Protein AF-A0A0S7WQP1-F1 (afdb_monomer)

Foldseek 3Di:
DDDDQDKDKKKKKKWFQFDDDDDDDDDPDPDDDCFDDQQDKKFKDFKFAFAWDADPNDIDGDQPCPPVDPVRCVSHDIDDDDPPQCLAPPDDRVVGDIDGNDRPPDSRGQIMMIMDMGIDRHPVPPPDDDDDTGHDFWMWIGMNSDTDDIDQAPDVDDRRDGGHDDPPDPPPD

Structure (mmCIF, N/CA/C/O backbone):
data_AF-A0A0S7WQP1-F1
#
_entry.id   AF-A0A0S7WQP1-F1
#
loop_
_atom_site.group_PDB
_atom_site.id
_atom_site.type_symbol
_atom_site.label_atom_id
_atom_site.label_alt_id
_atom_site.label_comp_id
_atom_site.label_asym_id
_atom_site.label_entity_id
_atom_site.label_seq_id
_atom_site.pdbx_PDB_ins_code
_atom_site.Cartn_x
_atom_site.Cartn_y
_atom_site.Cartn_z
_atom_site.occupancy
_atom_site.B_iso_or_equiv
_atom_site.auth_seq_id
_atom_site.auth_comp_id
_atom_site.auth_asym_id
_atom_site.auth_atom_id
_atom_site.pdbx_PDB_model_num
ATOM 1 N N . MET A 1 1 ? -17.345 -1.576 42.515 1.00 33.72 1 MET A N 1
ATOM 2 C CA . MET A 1 1 ? -16.000 -1.764 41.922 1.00 33.72 1 MET A CA 1
ATOM 3 C C . MET A 1 1 ? -16.110 -1.530 40.419 1.00 33.72 1 MET A C 1
ATOM 5 O O . MET A 1 1 ? -17.032 -2.087 39.832 1.00 33.72 1 MET A O 1
ATOM 9 N N . PRO A 1 2 ? -15.307 -0.639 39.811 1.00 36.78 2 PRO A N 1
ATOM 10 C CA . PRO A 1 2 ? -15.602 -0.110 38.484 1.00 36.78 2 PRO A CA 1
ATOM 11 C C . PRO A 1 2 ? -15.107 -1.047 37.374 1.00 36.78 2 PRO A C 1
ATOM 13 O O . PRO A 1 2 ? -13.980 -1.536 37.407 1.00 36.78 2 PRO A O 1
ATOM 16 N N . TYR A 1 3 ? -15.957 -1.267 36.371 1.00 33.56 3 TYR A N 1
ATOM 17 C CA . TYR A 1 3 ? -15.598 -1.940 35.126 1.00 33.56 3 TYR A CA 1
ATOM 18 C C . TYR A 1 3 ? -14.701 -1.020 34.292 1.00 33.56 3 TYR A C 1
ATOM 20 O O . TYR A 1 3 ? -15.142 0.012 33.785 1.00 33.56 3 TYR A O 1
ATOM 28 N N . GLY A 1 4 ? -13.432 -1.397 34.150 1.00 30.36 4 GLY A N 1
ATOM 29 C CA . GLY A 1 4 ? -12.488 -0.729 33.262 1.00 30.36 4 GLY A CA 1
ATOM 30 C C . GLY A 1 4 ? -12.899 -0.896 31.798 1.00 30.36 4 GLY A C 1
ATOM 31 O O . GLY A 1 4 ? -12.930 -2.006 31.269 1.00 30.36 4 GLY A O 1
ATOM 32 N N . SER A 1 5 ? -13.205 0.221 31.137 1.00 34.41 5 SER A N 1
ATOM 33 C CA . SER A 1 5 ? -13.333 0.316 29.681 1.00 34.41 5 SER A CA 1
ATOM 34 C C . SER A 1 5 ? -12.005 -0.091 29.032 1.00 34.41 5 SER A C 1
ATOM 36 O O . SER A 1 5 ? -11.015 0.640 29.089 1.00 34.41 5 SER A O 1
ATOM 38 N N . ALA A 1 6 ? -11.973 -1.276 28.424 1.00 37.06 6 ALA A N 1
ATOM 39 C CA . ALA A 1 6 ? -10.838 -1.726 27.632 1.00 37.06 6 ALA A CA 1
ATOM 40 C C . ALA A 1 6 ? -10.815 -0.956 26.301 1.00 37.06 6 ALA A C 1
ATOM 42 O O . ALA A 1 6 ? -11.530 -1.292 25.356 1.00 37.06 6 ALA A O 1
ATOM 43 N N . ARG A 1 7 ? -9.990 0.093 26.229 1.00 33.41 7 ARG A N 1
ATOM 44 C CA . ARG A 1 7 ? -9.684 0.809 24.984 1.00 33.41 7 ARG A CA 1
ATOM 45 C C . ARG A 1 7 ? -8.849 -0.114 24.094 1.00 33.41 7 ARG A C 1
ATOM 47 O O . ARG A 1 7 ? -7.730 -0.456 24.461 1.00 33.41 7 ARG A O 1
ATOM 54 N N . ARG A 1 8 ? -9.370 -0.523 22.934 1.00 44.56 8 ARG A N 1
ATOM 55 C CA . ARG A 1 8 ? -8.576 -1.222 21.910 1.00 44.56 8 ARG A CA 1
ATOM 56 C C . ARG A 1 8 ? -8.230 -0.235 20.800 1.00 44.56 8 ARG A C 1
ATOM 58 O O . ARG A 1 8 ? -9.120 0.341 20.173 1.00 44.56 8 ARG A O 1
ATOM 65 N N . LEU A 1 9 ? -6.935 -0.019 20.594 1.00 35.31 9 LEU A N 1
ATOM 66 C CA . LEU A 1 9 ? -6.413 0.648 19.406 1.00 35.31 9 LEU A CA 1
ATOM 67 C C . LEU A 1 9 ? -6.590 -0.310 18.229 1.00 35.31 9 LEU A C 1
ATOM 69 O O . LEU A 1 9 ? -6.201 -1.472 18.318 1.00 35.31 9 LEU A O 1
ATOM 73 N N . ALA A 1 10 ? -7.213 0.168 17.159 1.00 40.34 10 ALA A N 1
ATOM 74 C CA . ALA A 1 10 ? -7.289 -0.550 15.902 1.00 40.34 10 ALA A CA 1
ATOM 75 C C . ALA A 1 10 ? -6.399 0.174 14.886 1.00 40.34 10 ALA A C 1
ATOM 77 O O . ALA A 1 10 ? -6.567 1.367 14.627 1.00 40.34 10 ALA A O 1
ATOM 78 N N . THR A 1 11 ? -5.426 -0.549 14.341 1.00 46.56 11 THR A N 1
ATOM 79 C CA . THR A 1 11 ? -4.538 -0.072 13.280 1.00 46.56 11 THR A CA 1
ATOM 80 C C . THR A 1 11 ? -4.938 -0.769 11.996 1.00 46.56 11 THR A C 1
ATOM 82 O O . THR A 1 11 ? -4.995 -1.998 11.926 1.00 46.56 11 THR A O 1
ATOM 85 N N . ILE A 1 12 ? -5.217 0.025 10.978 1.00 44.53 12 ILE A N 1
ATOM 86 C CA . ILE A 1 12 ? -5.496 -0.442 9.635 1.00 44.53 12 ILE A CA 1
ATOM 87 C C . ILE A 1 12 ? -4.287 -0.097 8.763 1.00 44.53 12 ILE A C 1
ATOM 89 O O . ILE A 1 12 ? -3.849 1.055 8.714 1.00 44.53 12 ILE A O 1
ATOM 93 N N . ALA A 1 13 ? -3.741 -1.113 8.106 1.00 40.12 13 ALA A N 1
ATOM 94 C CA . ALA A 1 13 ? -2.596 -1.025 7.216 1.00 40.12 13 ALA A CA 1
ATOM 95 C C . ALA A 1 13 ? -3.007 -1.534 5.830 1.00 40.12 13 ALA A C 1
ATOM 97 O O . ALA A 1 13 ? -3.529 -2.637 5.699 1.00 40.12 13 ALA A O 1
ATOM 98 N N . PHE A 1 14 ? -2.785 -0.736 4.796 1.00 53.59 14 PHE A N 1
ATOM 99 C CA . PHE A 1 14 ? -3.126 -1.069 3.417 1.00 53.59 14 PHE A CA 1
ATOM 100 C C . PHE A 1 14 ? -1.935 -0.840 2.514 1.00 53.59 14 PHE A C 1
ATOM 102 O O . PHE A 1 14 ? -1.245 0.164 2.658 1.00 53.59 14 PHE A O 1
ATOM 109 N N . ALA A 1 15 ? -1.713 -1.741 1.567 1.00 41.00 15 ALA A N 1
ATOM 110 C CA . ALA A 1 15 ? -0.894 -1.447 0.405 1.00 41.00 15 ALA A CA 1
ATOM 111 C C . ALA A 1 15 ? -1.834 -1.125 -0.756 1.00 41.00 15 ALA A C 1
ATOM 113 O O . ALA A 1 15 ? -2.514 -2.029 -1.216 1.00 41.00 15 ALA A O 1
ATOM 114 N N . SER A 1 16 ? -1.951 0.132 -1.174 1.00 31.42 16 SER A N 1
ATOM 115 C CA . SER A 1 16 ? -2.935 0.559 -2.181 1.00 31.42 16 SER A CA 1
ATOM 116 C C . SER A 1 16 ? -2.333 1.591 -3.126 1.00 31.42 16 SER A C 1
ATOM 118 O O . SER A 1 16 ? -1.735 2.548 -2.649 1.00 31.42 16 SER A O 1
ATOM 120 N N . VAL A 1 17 ? -2.561 1.476 -4.432 1.00 40.31 17 VAL A N 1
ATOM 121 C CA . VAL A 1 17 ? -2.497 2.620 -5.374 1.00 40.31 17 VAL A CA 1
ATOM 122 C C . VAL A 1 17 ? -3.943 3.067 -5.565 1.00 40.31 17 VAL A C 1
ATOM 124 O O . VAL A 1 17 ? -4.709 2.163 -5.757 1.00 40.31 17 VAL A O 1
ATOM 127 N N . LEU A 1 18 ? -4.404 4.320 -5.467 1.00 45.62 18 LEU A N 1
ATOM 128 C CA . LEU A 1 18 ? -5.836 4.623 -5.171 1.00 45.62 18 LEU A CA 1
ATOM 129 C C . LEU A 1 18 ? -6.503 5.612 -6.157 1.00 45.62 18 LEU A C 1
ATOM 131 O O . LEU A 1 18 ? -5.852 6.540 -6.590 1.00 45.62 18 LEU A O 1
ATOM 135 N N . GLY A 1 19 ? -7.806 5.478 -6.469 1.00 31.59 19 GLY A N 1
ATOM 136 C CA . GLY A 1 19 ? -8.581 6.397 -7.344 1.00 31.59 19 GLY A CA 1
ATOM 137 C C . GLY A 1 19 ? -9.895 6.925 -6.719 1.00 31.59 19 GLY A C 1
ATOM 138 O O . GLY A 1 19 ? -10.589 6.191 -6.019 1.00 31.59 19 GLY A O 1
ATOM 139 N N . MET A 1 20 ? -10.229 8.205 -6.943 1.00 51.97 20 MET A N 1
ATOM 140 C CA . MET A 1 20 ? -11.278 9.001 -6.255 1.00 51.97 20 MET A CA 1
ATOM 141 C C . MET A 1 20 ? -12.730 8.793 -6.735 1.00 51.97 20 MET A C 1
ATOM 143 O O . MET A 1 20 ? -12.962 8.625 -7.925 1.00 51.97 20 MET A O 1
ATOM 147 N N . SER A 1 21 ? -13.693 9.011 -5.823 1.00 36.56 21 SER A N 1
ATOM 148 C CA . SER A 1 21 ? -14.942 9.772 -6.061 1.00 36.56 21 SER A CA 1
ATOM 149 C C . SER A 1 21 ? -15.499 10.318 -4.733 1.00 36.56 21 SER A C 1
ATOM 151 O O . SER A 1 21 ? -15.487 9.624 -3.719 1.00 36.56 21 SER A O 1
ATOM 153 N N . ALA A 1 22 ? -15.965 11.572 -4.739 1.00 48.19 22 ALA A N 1
ATOM 154 C CA . ALA A 1 22 ? -16.466 12.313 -3.579 1.00 48.19 22 ALA A CA 1
ATOM 155 C C . ALA A 1 22 ? -17.977 12.578 -3.679 1.00 48.19 22 ALA A C 1
ATOM 157 O O . ALA A 1 22 ? -18.471 12.893 -4.758 1.00 48.19 22 ALA A O 1
ATOM 158 N N . ALA A 1 23 ? -18.677 12.547 -2.543 1.00 37.78 23 ALA A N 1
ATOM 159 C CA . ALA A 1 23 ? -19.905 13.307 -2.312 1.00 37.78 23 ALA A CA 1
ATOM 160 C C . ALA A 1 23 ? -20.105 13.496 -0.799 1.00 37.78 23 ALA A C 1
ATOM 162 O O . ALA A 1 23 ? -19.952 12.551 -0.026 1.00 37.78 23 ALA A O 1
ATOM 163 N N . LEU A 1 24 ? -20.421 14.725 -0.388 1.00 42.88 24 LEU A N 1
ATOM 164 C CA . LEU A 1 24 ? -20.711 15.109 0.991 1.00 42.88 24 LEU A CA 1
ATOM 165 C C . LEU A 1 24 ? -22.204 15.452 1.096 1.00 42.88 24 LEU A C 1
ATOM 167 O O . LEU A 1 24 ? -22.687 16.295 0.346 1.00 42.88 24 LEU A O 1
ATOM 171 N N . SER A 1 25 ? -22.913 14.847 2.045 1.00 39.78 25 SER A N 1
ATOM 172 C CA . SER A 1 25 ? -24.127 15.417 2.636 1.00 39.78 25 SER A CA 1
ATOM 173 C C . SE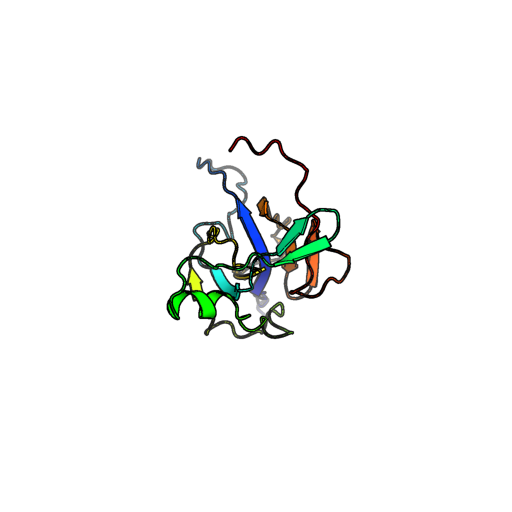R A 1 25 ? -24.276 14.881 4.057 1.00 39.78 25 SER A C 1
ATOM 175 O O . SER A 1 25 ? -24.061 13.693 4.301 1.00 39.78 25 SER A O 1
ATOM 177 N N . ALA A 1 26 ? -24.585 15.772 4.996 1.00 45.31 26 ALA A N 1
ATOM 178 C CA . ALA A 1 26 ? -24.829 15.446 6.392 1.00 45.31 26 ALA A CA 1
ATOM 179 C C . ALA A 1 26 ? -26.331 15.246 6.612 1.00 45.31 26 ALA A C 1
ATOM 181 O O . ALA A 1 26 ? -27.123 16.133 6.303 1.00 45.31 26 ALA A O 1
ATOM 182 N N . GLN A 1 27 ? -26.710 14.105 7.186 1.00 33.50 27 GLN A N 1
ATOM 183 C CA . GLN A 1 27 ? -28.062 13.876 7.683 1.00 33.50 27 GLN A CA 1
ATOM 184 C C . GLN A 1 27 ? -27.997 13.067 8.982 1.00 33.50 27 GLN A C 1
ATOM 186 O O . GLN A 1 27 ? -27.361 12.013 9.045 1.00 33.50 27 GLN A O 1
ATOM 191 N N . GLU A 1 28 ? -28.618 13.589 10.040 1.00 48.16 28 GLU A N 1
ATOM 192 C CA . GLU A 1 28 ? -28.759 12.903 11.324 1.00 48.16 28 GLU A CA 1
ATOM 193 C C . GLU A 1 28 ? -29.734 11.733 11.181 1.00 48.16 28 GLU A C 1
ATOM 195 O O . GLU A 1 28 ? -30.942 11.901 11.036 1.00 48.16 28 GLU A O 1
ATOM 200 N N . GLY A 1 29 ? -29.185 10.523 11.218 1.00 38.31 29 GLY A N 1
ATOM 201 C CA . GLY A 1 29 ? -29.948 9.284 11.235 1.00 38.31 29 GLY A CA 1
ATOM 202 C C . GLY A 1 29 ? -29.002 8.100 11.156 1.00 38.31 29 GLY A C 1
ATOM 203 O O . GLY A 1 29 ? -28.470 7.837 10.090 1.00 38.31 29 GLY A O 1
ATOM 204 N N . ASN A 1 30 ? -28.749 7.428 12.289 1.00 49.12 30 ASN A N 1
ATOM 205 C CA . ASN A 1 30 ? -27.939 6.199 12.385 1.00 49.12 30 ASN A CA 1
ATOM 206 C C . ASN A 1 30 ? -26.710 6.194 11.443 1.00 49.12 30 ASN A C 1
ATOM 208 O O . ASN A 1 30 ? -26.457 5.221 10.733 1.00 49.12 30 ASN A O 1
ATOM 212 N N . ALA A 1 31 ? -26.023 7.338 11.376 1.00 57.72 31 ALA A N 1
ATOM 213 C CA . ALA A 1 31 ? -25.098 7.634 10.297 1.00 57.72 31 ALA A CA 1
ATOM 214 C C . ALA A 1 31 ? -23.828 6.799 10.467 1.00 57.72 31 ALA A C 1
ATOM 216 O O . ALA A 1 31 ? -23.238 6.761 11.554 1.00 57.72 31 ALA A O 1
ATOM 217 N N . GLU A 1 32 ? -23.402 6.134 9.390 1.00 71.12 32 GLU A N 1
ATOM 218 C CA . GLU A 1 32 ? -22.086 5.504 9.333 1.00 71.12 32 GLU A CA 1
ATOM 219 C C . GLU A 1 32 ? -21.037 6.552 9.727 1.00 71.12 32 GLU A C 1
ATOM 221 O O . GLU A 1 32 ? -20.879 7.590 9.085 1.00 71.12 32 GLU A O 1
ATOM 226 N N . THR A 1 33 ? -20.351 6.320 10.845 1.00 83.50 33 THR A N 1
ATOM 227 C CA . THR A 1 33 ? -19.335 7.257 11.322 1.00 83.50 33 THR A CA 1
ATOM 228 C C . THR A 1 33 ? -18.075 7.061 10.493 1.00 83.50 33 THR A C 1
ATOM 230 O O . THR A 1 33 ? -17.464 5.992 10.542 1.00 83.50 33 THR A O 1
ATOM 233 N N . LEU A 1 34 ? -17.657 8.095 9.761 1.00 88.06 34 LEU A N 1
ATOM 234 C CA . LEU A 1 34 ? -16.371 8.094 9.074 1.00 88.06 34 LEU A CA 1
ATOM 235 C C . LEU A 1 34 ? -15.241 8.121 10.111 1.00 88.06 34 LEU A C 1
ATOM 237 O O . LEU A 1 34 ? -14.982 9.144 10.741 1.00 88.06 34 LEU A O 1
ATOM 241 N N . VAL A 1 35 ? -14.579 6.982 10.300 1.00 90.06 35 VAL A N 1
ATOM 242 C CA . VAL A 1 35 ? -13.487 6.844 11.275 1.00 90.06 35 VAL A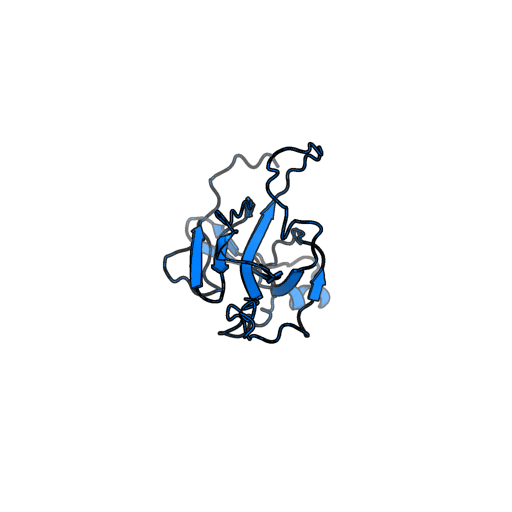 CA 1
ATOM 243 C C . VAL A 1 35 ? -12.140 7.242 10.671 1.00 90.06 35 VAL A C 1
ATOM 245 O O . VAL A 1 35 ? -11.348 7.932 11.309 1.00 90.06 35 VAL A O 1
ATOM 248 N N . LEU A 1 36 ? -11.891 6.804 9.438 1.00 92.12 36 LEU A N 1
ATOM 249 C CA . LEU A 1 36 ? -10.742 7.170 8.620 1.00 92.12 36 LEU A CA 1
ATOM 250 C C . LEU A 1 36 ? -11.233 7.382 7.191 1.00 92.12 36 LEU A C 1
ATOM 252 O O . LEU A 1 36 ? -12.000 6.572 6.675 1.00 92.12 36 LEU A O 1
ATOM 256 N N . GLY A 1 37 ? -10.782 8.457 6.560 1.00 91.38 37 GLY A N 1
ATOM 257 C CA . GLY A 1 37 ? -11.129 8.796 5.188 1.00 91.38 37 GLY A CA 1
ATOM 258 C C . GLY A 1 37 ? -9.949 9.377 4.425 1.00 91.38 37 GLY A C 1
ATOM 259 O O . GLY A 1 37 ? -8.819 9.425 4.919 1.00 91.38 37 GLY A O 1
ATOM 260 N N . VAL A 1 38 ? -10.225 9.855 3.214 1.00 88.56 38 VAL A N 1
ATOM 261 C CA . VAL A 1 38 ? -9.193 10.417 2.331 1.00 88.56 38 VAL A CA 1
ATOM 262 C C . VAL A 1 38 ? -8.538 11.678 2.899 1.00 88.56 38 VAL A C 1
ATOM 264 O O . VAL A 1 38 ? -7.338 11.875 2.747 1.00 88.56 38 VAL A O 1
ATOM 267 N N . SER A 1 39 ? -9.306 12.484 3.634 1.00 88.56 39 SER A N 1
ATOM 268 C CA . SER A 1 39 ? -8.835 13.692 4.321 1.00 88.56 39 SER A CA 1
ATOM 269 C C . SER A 1 39 ? -8.199 13.419 5.688 1.00 88.56 39 SER A C 1
ATOM 271 O O . SER A 1 39 ? -7.670 14.338 6.314 1.00 88.56 39 SER A O 1
ATOM 273 N N . SER A 1 40 ? -8.243 12.177 6.184 1.00 91.62 40 SER A N 1
ATOM 274 C CA . SER A 1 40 ? -7.516 11.797 7.395 1.00 91.62 40 SER A CA 1
ATOM 275 C C . SER A 1 40 ? -6.014 11.762 7.125 1.00 91.62 40 SER A C 1
ATOM 277 O O . SER A 1 40 ? -5.576 11.565 5.995 1.00 91.62 40 SER A O 1
ATOM 279 N N . TYR A 1 41 ? -5.211 11.917 8.174 1.00 91.56 41 TYR A N 1
ATOM 280 C CA . TYR A 1 41 ? -3.769 11.736 8.054 1.00 91.56 41 TYR A CA 1
ATOM 281 C C . TYR A 1 41 ? -3.395 10.259 8.115 1.00 91.56 41 TYR A C 1
ATOM 283 O O . TYR A 1 41 ? -3.745 9.558 9.065 1.00 91.56 41 TYR A O 1
ATOM 291 N N . TRP A 1 42 ? -2.595 9.845 7.144 1.00 95.38 42 TRP A N 1
ATOM 292 C CA . TRP A 1 42 ? -2.017 8.519 7.018 1.00 95.38 42 TRP A CA 1
ATOM 293 C C . TRP A 1 42 ? -0.498 8.603 7.140 1.00 95.38 42 TRP A C 1
ATOM 295 O O . TRP A 1 42 ? 0.118 9.616 6.797 1.00 95.38 42 TRP A O 1
ATOM 305 N N . ARG A 1 43 ? 0.107 7.533 7.655 1.00 96.25 43 ARG A N 1
ATOM 306 C CA . ARG A 1 43 ? 1.551 7.310 7.579 1.00 96.25 43 ARG A CA 1
ATOM 307 C C . ARG A 1 43 ? 1.848 6.501 6.331 1.00 96.25 43 ARG A C 1
ATOM 309 O O . ARG A 1 43 ? 1.274 5.430 6.162 1.00 96.25 43 ARG A O 1
ATOM 316 N N . CYS A 1 44 ? 2.736 7.006 5.490 1.00 95.56 44 CYS A N 1
ATOM 317 C CA . CYS A 1 44 ? 3.005 6.464 4.170 1.00 95.56 44 CYS A CA 1
ATOM 318 C C . CYS A 1 44 ? 4.483 6.101 4.007 1.00 95.56 44 CYS A C 1
ATOM 320 O O . CYS A 1 44 ? 5.372 6.867 4.391 1.00 95.56 44 CYS A O 1
ATOM 322 N N . HIS A 1 45 ? 4.727 4.950 3.391 1.00 95.38 45 HIS A N 1
ATOM 323 C CA . HIS A 1 45 ? 6.036 4.509 2.932 1.00 95.38 45 HIS A CA 1
ATOM 324 C C . HIS A 1 45 ? 5.953 4.144 1.454 1.00 95.38 45 HIS A C 1
ATOM 326 O O . HIS A 1 45 ? 5.080 3.376 1.047 1.00 95.38 45 HIS A O 1
ATOM 332 N N . TYR A 1 46 ? 6.885 4.678 0.672 1.00 93.88 46 TYR A N 1
ATOM 333 C CA . TYR A 1 46 ? 6.982 4.438 -0.759 1.00 93.88 46 TYR A CA 1
ATOM 334 C C . TYR A 1 46 ? 8.166 3.527 -1.053 1.00 93.88 46 TYR A C 1
ATOM 336 O O . TYR A 1 46 ? 9.294 3.817 -0.649 1.00 93.88 46 TYR A O 1
ATOM 344 N N . THR A 1 47 ? 7.916 2.474 -1.820 1.00 94.31 47 THR A N 1
ATOM 345 C CA . THR A 1 47 ? 8.968 1.785 -2.559 1.00 94.31 47 THR A CA 1
ATOM 346 C C . THR A 1 47 ? 8.869 2.188 -4.021 1.00 94.31 47 THR A C 1
ATOM 348 O O . THR A 1 47 ? 7.826 2.016 -4.657 1.00 94.31 47 THR A O 1
ATOM 351 N N . LEU A 1 48 ? 9.956 2.745 -4.542 1.00 92.62 48 LEU A N 1
ATOM 352 C CA . LEU A 1 48 ? 10.082 3.158 -5.927 1.00 92.62 48 LEU A CA 1
ATOM 353 C C . LEU A 1 48 ? 10.895 2.113 -6.679 1.00 92.62 48 LEU A C 1
ATOM 355 O O . LEU A 1 48 ? 11.908 1.652 -6.157 1.00 92.62 48 LEU A O 1
ATOM 359 N N . LYS A 1 49 ? 10.457 1.755 -7.885 1.00 91.12 49 LYS A N 1
ATOM 360 C CA . LYS A 1 49 ? 11.202 0.911 -8.826 1.00 91.12 49 LYS A CA 1
ATOM 361 C C . LYS A 1 49 ? 10.953 1.395 -10.255 1.00 91.12 49 LYS A C 1
ATOM 363 O O . LYS A 1 49 ? 9.937 2.045 -10.507 1.00 91.12 49 LYS A O 1
ATOM 368 N N . PRO A 1 50 ? 11.835 1.072 -11.212 1.00 89.50 50 PRO A N 1
ATOM 369 C CA . PRO A 1 50 ? 11.557 1.326 -12.620 1.00 89.50 50 PRO A CA 1
ATOM 370 C C . PRO A 1 50 ? 10.255 0.634 -13.052 1.00 89.50 50 PRO A C 1
ATOM 372 O O . PRO A 1 50 ? 10.100 -0.560 -12.768 1.00 89.50 50 PRO A O 1
ATOM 375 N N . PRO A 1 51 ? 9.339 1.337 -13.744 1.00 88.56 51 PRO A N 1
ATOM 376 C CA . PRO A 1 51 ? 8.113 0.724 -14.230 1.00 88.56 51 PRO A CA 1
ATOM 377 C C . PR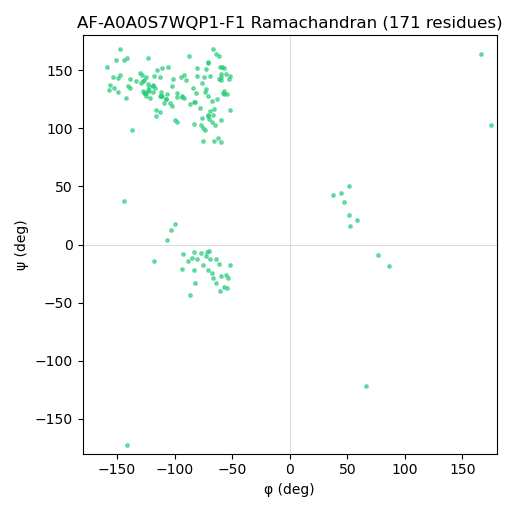O A 1 51 ? 8.425 -0.430 -15.180 1.00 88.56 51 PRO A C 1
ATOM 379 O O . PRO A 1 51 ? 9.394 -0.379 -15.940 1.00 88.56 51 PRO A O 1
ATOM 382 N N . VAL A 1 52 ? 7.579 -1.456 -15.167 1.00 89.56 52 VAL A N 1
ATOM 383 C CA . VAL A 1 52 ? 7.648 -2.580 -16.104 1.00 89.56 52 VAL A CA 1
ATOM 384 C C . VAL A 1 52 ? 6.386 -2.641 -16.948 1.00 89.56 52 VAL A C 1
ATOM 386 O O . VAL A 1 52 ? 5.294 -2.335 -16.475 1.00 89.56 52 VAL A O 1
ATOM 389 N N . VAL A 1 53 ? 6.540 -3.047 -18.201 1.00 87.75 53 VAL A N 1
ATOM 390 C CA . VAL A 1 53 ? 5.448 -3.264 -19.150 1.00 87.75 53 VAL A CA 1
ATOM 391 C C . VAL A 1 53 ? 5.593 -4.628 -19.790 1.00 87.75 53 VAL A C 1
ATOM 393 O O . VAL A 1 53 ? 6.705 -5.103 -20.007 1.00 87.75 53 VAL A O 1
ATOM 396 N N . ARG A 1 54 ? 4.469 -5.259 -20.125 1.00 86.62 54 ARG A N 1
ATOM 397 C CA . ARG A 1 54 ? 4.494 -6.483 -20.917 1.00 86.62 54 ARG A CA 1
ATOM 398 C C . ARG A 1 54 ? 4.507 -6.136 -22.404 1.00 86.62 54 ARG A C 1
ATOM 400 O O . ARG A 1 54 ? 3.573 -5.504 -22.890 1.00 86.62 54 ARG A O 1
ATOM 407 N N . LYS A 1 55 ? 5.530 -6.580 -23.133 1.00 84.12 55 LYS A N 1
ATOM 408 C CA . LYS A 1 55 ? 5.605 -6.507 -24.599 1.00 84.12 55 LYS A CA 1
ATOM 409 C C . LYS A 1 55 ? 5.851 -7.897 -25.165 1.00 84.12 55 LYS A C 1
ATOM 411 O O . LYS A 1 55 ? 6.719 -8.615 -24.684 1.00 84.12 55 LYS A O 1
ATOM 416 N N . ALA A 1 56 ? 5.046 -8.297 -26.151 1.00 85.56 56 ALA A N 1
ATOM 417 C CA . ALA A 1 56 ? 5.133 -9.618 -26.784 1.00 85.56 56 ALA A CA 1
ATOM 418 C C . ALA A 1 56 ? 5.234 -10.794 -25.775 1.00 85.56 56 ALA A C 1
ATOM 420 O O . ALA A 1 56 ? 5.959 -11.758 -25.992 1.00 85.56 56 ALA A O 1
ATOM 421 N N . GLY A 1 57 ? 4.529 -10.697 -24.638 1.00 84.56 57 GLY A N 1
ATOM 422 C CA . GLY A 1 57 ? 4.537 -11.704 -23.565 1.00 84.56 57 GLY A CA 1
ATOM 423 C C . GLY A 1 57 ? 5.659 -11.558 -22.525 1.00 84.56 57 GLY A C 1
ATOM 424 O O . GLY A 1 57 ? 5.505 -12.055 -21.407 1.00 84.56 57 GLY A O 1
ATOM 425 N N . ALA A 1 58 ? 6.729 -10.821 -22.825 1.00 88.25 58 ALA A N 1
ATOM 426 C CA . ALA A 1 58 ? 7.854 -10.588 -21.921 1.00 88.25 58 ALA A CA 1
ATOM 427 C C . ALA A 1 58 ? 7.665 -9.321 -21.074 1.00 88.25 58 ALA A C 1
ATOM 429 O O 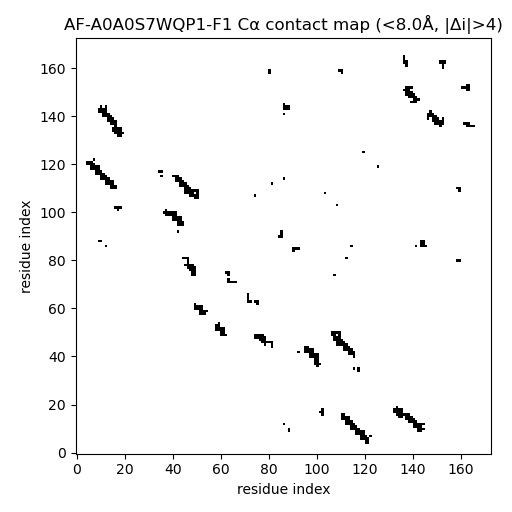. ALA A 1 58 ? 7.095 -8.335 -21.534 1.00 88.25 58 ALA A O 1
ATOM 430 N N . LEU A 1 59 ? 8.148 -9.343 -19.828 1.00 88.31 59 LEU A N 1
ATOM 431 C CA . LEU A 1 59 ? 8.219 -8.151 -18.980 1.00 88.31 59 LEU A CA 1
ATOM 432 C C . LEU A 1 59 ? 9.484 -7.357 -19.313 1.00 88.31 59 LEU A C 1
ATOM 434 O O . LEU A 1 59 ? 10.594 -7.869 -19.186 1.00 88.31 59 LEU A O 1
ATOM 438 N N . GLU A 1 60 ? 9.313 -6.095 -19.684 1.00 89.44 60 GLU A N 1
ATOM 439 C CA . GLU A 1 60 ? 10.389 -5.158 -19.988 1.00 89.44 60 GLU A CA 1
ATOM 440 C C . GLU A 1 60 ? 10.342 -3.971 -19.028 1.00 89.44 60 GLU A C 1
ATOM 442 O O . GLU A 1 60 ? 9.280 -3.400 -18.783 1.00 89.44 60 GLU A O 1
ATOM 447 N N . LYS A 1 61 ? 11.500 -3.554 -18.507 1.00 87.44 61 LYS A N 1
ATOM 448 C CA . LYS A 1 61 ? 11.613 -2.297 -17.757 1.00 87.44 61 LYS A CA 1
ATOM 449 C C . LYS A 1 61 ? 11.525 -1.117 -18.721 1.00 87.44 61 LYS A C 1
ATOM 451 O O . LYS A 1 61 ? 12.233 -1.084 -19.726 1.00 87.44 61 LYS A O 1
ATOM 456 N N . ILE A 1 62 ? 10.722 -0.116 -18.383 1.00 81.31 62 ILE A N 1
ATOM 457 C CA . ILE A 1 62 ? 10.787 1.185 -19.041 1.00 81.31 62 ILE A CA 1
ATOM 458 C C . ILE A 1 62 ? 12.017 1.905 -18.497 1.00 81.31 62 ILE A C 1
ATOM 460 O O . ILE A 1 62 ? 12.060 2.341 -17.344 1.00 81.31 62 ILE A O 1
ATOM 464 N N . VAL A 1 63 ? 13.028 2.036 -19.347 1.00 75.44 63 VAL A N 1
ATOM 465 C CA . VAL A 1 63 ? 14.201 2.847 -19.046 1.00 75.44 63 VAL A CA 1
ATOM 466 C C . VAL A 1 63 ? 13.867 4.298 -19.370 1.00 75.44 63 VAL A C 1
ATOM 468 O O . VAL A 1 63 ? 13.501 4.639 -20.493 1.00 75.44 63 VAL A O 1
ATOM 471 N N . CYS A 1 64 ? 13.993 5.179 -18.380 1.00 64.94 64 CYS A N 1
ATOM 472 C CA . CYS A 1 64 ? 13.941 6.614 -18.628 1.00 64.94 64 CYS A CA 1
ATOM 473 C C . CYS A 1 64 ? 15.265 7.050 -19.273 1.00 64.94 64 CYS A C 1
ATOM 475 O O . CYS A 1 64 ? 16.232 7.369 -18.580 1.00 64.94 64 CYS A O 1
ATOM 477 N N . GLU A 1 65 ? 15.324 7.000 -20.605 1.00 60.59 65 GLU A N 1
ATOM 478 C CA . GLU A 1 65 ? 16.493 7.425 -21.394 1.00 60.59 65 GLU A CA 1
ATOM 479 C C . GLU A 1 65 ? 16.516 8.944 -21.637 1.00 60.59 65 GLU A C 1
ATOM 481 O O . GLU A 1 65 ? 17.578 9.545 -21.826 1.00 60.59 65 GLU A O 1
ATOM 486 N N . SER A 1 66 ? 15.350 9.596 -21.539 1.00 51.09 66 SER A N 1
ATOM 487 C CA . SER A 1 66 ? 15.229 11.056 -21.484 1.00 51.09 66 SER A CA 1
ATOM 488 C C . SER A 1 66 ? 15.903 11.523 -20.179 1.00 51.09 66 SER A C 1
ATOM 490 O O . SER A 1 66 ? 15.362 11.368 -19.089 1.00 51.09 66 SER A O 1
ATOM 492 N N . ARG A 1 67 ? 17.119 12.073 -20.173 1.00 48.00 67 ARG A N 1
ATOM 493 C CA . ARG A 1 67 ? 17.652 13.066 -21.114 1.00 48.00 67 ARG A CA 1
ATOM 494 C C . ARG A 1 67 ? 19.141 12.890 -21.440 1.00 48.00 67 ARG A C 1
ATOM 496 O O . ARG A 1 67 ? 19.834 13.896 -21.443 1.00 48.00 67 ARG A O 1
ATOM 503 N N . GLY A 1 68 ? 19.695 11.681 -21.566 1.00 47.16 68 GLY A N 1
ATOM 504 C CA . GLY A 1 68 ? 21.145 11.524 -21.838 1.00 47.16 68 GLY A CA 1
ATOM 505 C C . GLY A 1 68 ? 22.075 12.279 -20.861 1.00 47.16 68 GLY A C 1
ATOM 506 O O . GLY A 1 68 ? 23.249 12.503 -21.139 1.00 47.16 68 GLY A O 1
ATOM 507 N N . THR A 1 69 ? 21.544 12.702 -19.710 1.00 53.38 69 THR A N 1
ATOM 508 C CA . THR A 1 69 ? 22.246 13.429 -18.660 1.00 53.38 69 THR A CA 1
ATOM 509 C C . THR A 1 69 ? 22.364 12.498 -17.457 1.00 53.38 69 THR A C 1
ATOM 511 O O . THR A 1 69 ? 21.471 11.674 -17.224 1.00 53.38 69 THR A O 1
ATOM 514 N N . PRO A 1 70 ? 23.396 12.656 -16.613 1.00 57.50 70 PRO A N 1
ATOM 515 C CA . PRO A 1 70 ? 23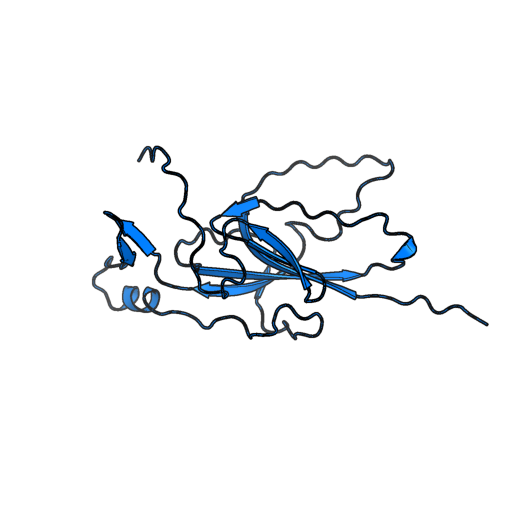.520 11.912 -15.358 1.00 57.50 70 PRO A CA 1
ATOM 516 C C . PRO A 1 70 ? 22.275 11.987 -14.449 1.00 57.50 70 PRO A C 1
ATOM 518 O O . PRO A 1 70 ? 22.108 11.137 -13.579 1.00 57.50 70 PRO A O 1
ATOM 521 N N . ARG A 1 71 ? 21.382 12.968 -14.670 1.00 55.84 71 ARG A N 1
ATOM 522 C CA . ARG A 1 71 ? 20.160 13.223 -13.894 1.00 55.84 71 ARG A CA 1
ATOM 523 C C . ARG A 1 71 ? 19.025 12.216 -14.110 1.00 55.84 71 ARG A C 1
ATOM 525 O O . ARG A 1 71 ? 18.070 12.294 -13.360 1.00 55.84 71 ARG A O 1
ATOM 532 N N . GLY A 1 72 ? 19.075 11.309 -15.088 1.00 65.12 72 GLY A N 1
ATOM 533 C CA . GLY A 1 72 ? 18.028 10.282 -15.272 1.00 65.12 72 GLY A CA 1
ATOM 534 C C . GLY A 1 72 ? 18.328 8.946 -14.583 1.00 65.12 72 GLY A C 1
ATOM 535 O O . GLY A 1 72 ? 17.419 8.176 -14.292 1.00 65.12 72 GLY A O 1
ATOM 536 N N . ARG A 1 73 ? 19.606 8.670 -14.282 1.00 72.31 73 ARG A N 1
ATOM 537 C CA . ARG A 1 73 ? 20.045 7.358 -13.773 1.00 72.31 73 ARG A CA 1
ATOM 538 C C . ARG A 1 73 ? 19.507 7.025 -12.386 1.00 72.31 73 ARG A C 1
ATOM 540 O O . ARG A 1 73 ? 19.310 5.854 -12.095 1.00 72.31 73 ARG A O 1
ATOM 547 N N . TRP A 1 74 ? 19.245 8.021 -11.540 1.00 73.00 74 TRP A N 1
ATOM 548 C CA . TRP A 1 74 ? 18.752 7.754 -10.186 1.00 73.00 74 TRP A CA 1
ATOM 549 C C . TRP A 1 74 ? 17.333 7.160 -10.170 1.00 73.00 74 TRP A C 1
ATOM 551 O O . TRP A 1 74 ? 17.003 6.416 -9.255 1.00 73.00 74 TRP A O 1
ATOM 561 N N . LEU A 1 75 ? 16.532 7.404 -11.217 1.00 79.31 75 LEU A N 1
ATOM 562 C CA . LEU A 1 75 ? 15.208 6.797 -11.414 1.00 79.31 75 LEU A CA 1
ATOM 563 C C . LEU A 1 75 ? 15.270 5.299 -11.758 1.00 79.31 75 LEU A C 1
ATOM 565 O O . LEU A 1 75 ? 14.230 4.657 -11.892 1.00 79.31 75 LEU A O 1
ATOM 569 N N . GLN A 1 76 ? 16.476 4.755 -11.951 1.00 81.12 76 GLN A N 1
ATOM 570 C CA . GLN A 1 76 ? 16.694 3.346 -12.264 1.00 81.12 76 GLN A CA 1
ATOM 571 C C . GLN A 1 76 ? 16.943 2.484 -11.017 1.00 81.12 76 GLN A C 1
ATOM 573 O O . GLN A 1 76 ? 16.996 1.261 -11.141 1.00 81.12 76 GLN A O 1
ATOM 578 N N . PHE A 1 77 ? 17.107 3.096 -9.838 1.00 84.88 77 PHE A N 1
ATOM 579 C CA . PHE A 1 77 ? 17.359 2.372 -8.594 1.00 84.88 77 PHE A CA 1
ATOM 580 C C . PHE A 1 77 ? 16.074 2.102 -7.819 1.00 84.88 77 PHE A C 1
ATOM 582 O O . PHE A 1 77 ? 15.175 2.941 -7.751 1.00 84.88 77 PHE A O 1
ATOM 589 N N . ASP A 1 78 ? 16.051 0.938 -7.180 1.00 91.00 78 ASP A N 1
ATOM 590 C CA . ASP A 1 78 ? 15.014 0.557 -6.237 1.00 91.00 78 ASP A CA 1
ATOM 591 C C . ASP A 1 78 ? 15.245 1.280 -4.901 1.00 91.00 78 ASP A C 1
ATOM 593 O O . ASP A 1 78 ? 16.377 1.365 -4.414 1.00 91.00 78 ASP A O 1
ATOM 597 N N . THR A 1 79 ? 14.177 1.763 -4.267 1.00 93.06 79 THR A N 1
ATOM 598 C CA . THR A 1 79 ? 14.240 2.130 -2.844 1.00 93.06 79 THR A CA 1
ATOM 599 C C . THR A 1 79 ? 13.939 0.907 -1.968 1.00 93.06 79 THR A C 1
ATOM 601 O O . THR A 1 79 ? 13.406 -0.093 -2.457 1.00 93.06 79 THR A O 1
ATOM 604 N N . PRO A 1 80 ? 14.289 0.930 -0.668 1.00 94.88 80 PRO A N 1
ATOM 605 C CA . PRO A 1 80 ? 14.021 -0.200 0.213 1.00 94.88 80 PRO A CA 1
ATOM 606 C C . PRO A 1 80 ? 12.535 -0.581 0.278 1.00 94.88 80 PRO A C 1
ATOM 608 O O . PRO A 1 80 ? 11.639 0.256 0.131 1.00 94.88 80 PRO A O 1
ATOM 611 N N . LEU A 1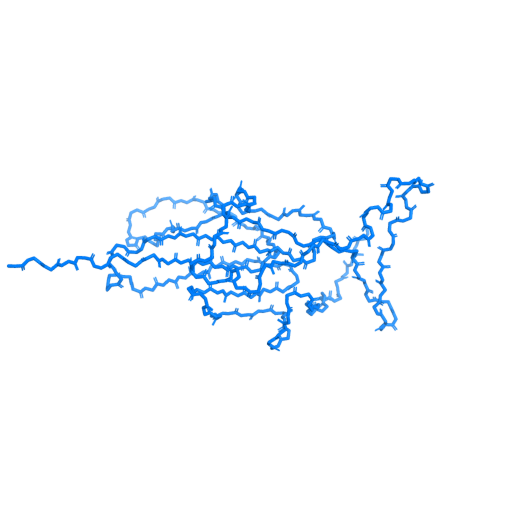 81 ? 12.277 -1.861 0.543 1.00 95.19 81 LEU A N 1
ATOM 612 C CA . LEU A 1 81 ? 10.958 -2.342 0.948 1.00 95.19 81 LEU A CA 1
ATOM 613 C C . LEU A 1 81 ? 10.620 -1.874 2.371 1.00 95.19 81 LEU A C 1
ATOM 615 O O . LEU A 1 81 ? 11.535 -1.599 3.155 1.00 95.19 81 LEU A O 1
ATOM 619 N N . PRO A 1 82 ? 9.327 -1.798 2.738 1.00 95.19 82 PRO A N 1
ATOM 620 C CA . PRO A 1 82 ? 8.955 -1.548 4.123 1.00 95.19 82 PRO A CA 1
ATOM 621 C C . PRO A 1 82 ? 9.504 -2.669 5.029 1.00 95.19 82 PRO A C 1
ATOM 623 O O . PRO A 1 82 ? 9.639 -3.814 4.583 1.00 95.19 82 PRO A O 1
ATOM 626 N N . PRO A 1 83 ? 9.775 -2.388 6.316 1.00 95.62 83 PRO A N 1
ATOM 627 C CA . PRO A 1 83 ? 10.158 -3.420 7.279 1.00 95.62 83 PRO A CA 1
ATOM 628 C C . PRO A 1 83 ? 9.153 -4.577 7.311 1.00 95.62 83 PRO A C 1
ATOM 630 O O . PRO A 1 83 ? 7.950 -4.353 7.218 1.00 95.62 83 PRO A O 1
ATOM 633 N N . LYS A 1 84 ? 9.624 -5.820 7.462 1.00 92.25 84 LYS A N 1
ATOM 634 C CA . LYS A 1 84 ? 8.801 -7.041 7.330 1.00 92.25 84 LYS A CA 1
ATOM 635 C C . LYS A 1 84 ? 7.547 -7.059 8.218 1.00 92.25 84 LYS A C 1
ATOM 637 O O . LYS A 1 84 ? 6.564 -7.701 7.872 1.00 92.25 84 LYS A O 1
ATOM 642 N N . ASP A 1 85 ? 7.575 -6.383 9.355 1.00 94.44 85 ASP A N 1
ATOM 643 C CA . ASP A 1 85 ? 6.532 -6.342 10.378 1.00 94.44 85 ASP A CA 1
ATOM 644 C C . ASP A 1 85 ? 5.705 -5.045 10.362 1.00 94.44 85 ASP A C 1
ATOM 646 O O . ASP A 1 85 ? 4.909 -4.816 11.271 1.00 94.44 85 ASP A O 1
ATOM 650 N N . TRP A 1 86 ? 5.814 -4.215 9.317 1.00 95.44 86 TRP A N 1
ATOM 651 C CA . TRP A 1 86 ? 5.149 -2.905 9.248 1.00 95.44 86 TRP A CA 1
ATOM 652 C C . TRP A 1 86 ? 3.619 -2.945 9.448 1.00 95.44 86 TRP A C 1
ATOM 654 O O . TRP A 1 86 ? 3.008 -1.967 9.890 1.00 95.44 86 TRP A O 1
ATOM 664 N N . MET A 1 87 ? 2.988 -4.081 9.135 1.00 94.88 87 MET A N 1
ATOM 665 C CA . MET A 1 87 ? 1.543 -4.312 9.274 1.00 94.88 87 MET A CA 1
ATOM 666 C C . MET A 1 87 ? 1.105 -4.535 10.726 1.00 94.88 87 MET A C 1
ATOM 668 O O . MET A 1 87 ? -0.089 -4.438 11.022 1.00 94.88 87 MET A O 1
ATOM 672 N N . GLN A 1 88 ? 2.040 -4.848 11.628 1.00 96.44 88 GLN A N 1
ATOM 673 C CA . GLN A 1 88 ? 1.732 -5.127 13.028 1.00 96.44 88 GLN A CA 1
ATOM 674 C C . GLN A 1 88 ? 1.268 -3.855 13.753 1.00 96.44 88 GLN A C 1
ATOM 676 O O . GLN A 1 88 ? 1.764 -2.765 13.443 1.00 96.44 88 GLN A O 1
ATOM 681 N N . PRO A 1 89 ? 0.322 -3.944 14.707 1.00 94.56 89 PRO A N 1
ATOM 682 C CA . PRO A 1 89 ? -0.179 -2.779 15.443 1.00 94.56 89 PRO A CA 1
ATOM 683 C C . PRO A 1 89 ? 0.925 -1.951 16.123 1.00 94.56 89 PRO A C 1
ATOM 685 O O . PRO A 1 89 ? 0.865 -0.716 16.131 1.00 94.56 89 PRO A O 1
ATOM 688 N N . GLU A 1 90 ? 1.937 -2.634 16.650 1.00 94.81 90 GLU A N 1
ATOM 689 C CA . GLU A 1 90 ? 3.025 -2.111 17.475 1.00 94.81 90 GLU A CA 1
ATOM 690 C C . GLU A 1 90 ? 4.137 -1.455 16.650 1.00 94.81 90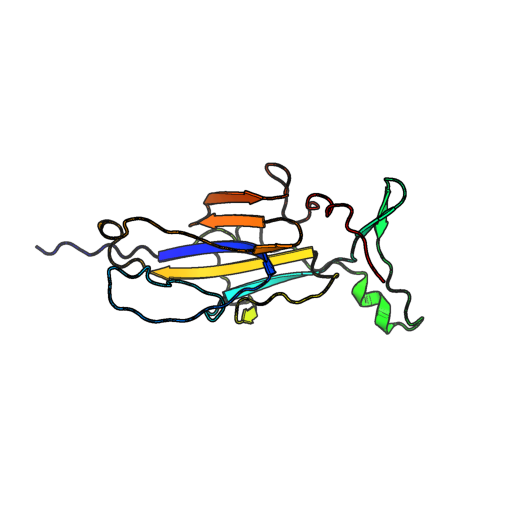 GLU A C 1
ATOM 692 O O . GLU A 1 90 ? 4.972 -0.746 17.210 1.00 94.81 90 GLU A O 1
ATOM 697 N N . PHE A 1 91 ? 4.142 -1.638 15.323 1.00 96.69 91 PHE A N 1
ATOM 698 C CA . PHE A 1 91 ? 5.181 -1.072 14.467 1.00 96.69 91 PHE A CA 1
ATOM 699 C C . PHE A 1 91 ? 5.253 0.458 14.606 1.00 96.69 91 PHE A C 1
ATOM 701 O O . PHE A 1 91 ? 4.234 1.167 14.514 1.00 96.69 91 PHE A O 1
ATOM 708 N N . ASN A 1 92 ? 6.475 0.955 14.814 1.00 96.25 92 ASN A N 1
ATOM 709 C CA . ASN A 1 92 ? 6.782 2.370 14.968 1.00 96.25 92 AS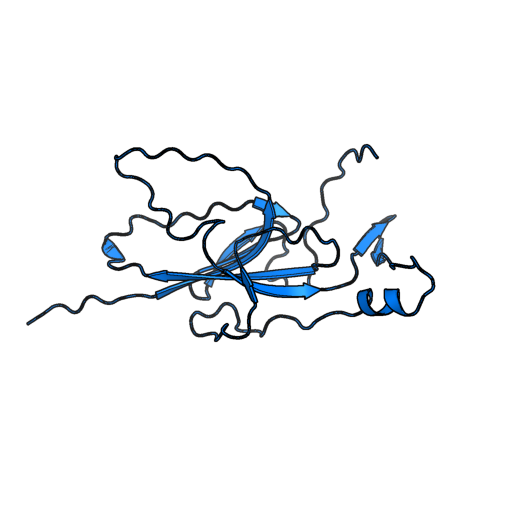N A CA 1
ATOM 710 C C . ASN A 1 92 ? 6.935 3.043 13.596 1.00 96.25 92 ASN A C 1
ATOM 712 O O . ASN A 1 92 ? 7.963 2.926 12.937 1.00 96.25 92 ASN A O 1
ATOM 716 N N . ASP A 1 93 ? 5.914 3.794 13.190 1.00 96.12 93 ASP A N 1
ATOM 717 C CA . ASP A 1 93 ? 5.845 4.512 11.915 1.00 96.12 93 ASP A CA 1
ATOM 718 C C . ASP A 1 93 ? 6.175 6.006 12.032 1.00 96.12 93 ASP A C 1
ATOM 720 O O . ASP A 1 93 ? 5.850 6.783 11.134 1.00 96.12 93 ASP A O 1
ATOM 724 N N . VAL A 1 94 ? 6.822 6.446 13.117 1.00 94.81 94 VAL A N 1
ATOM 725 C CA . VAL A 1 94 ? 7.151 7.870 13.312 1.00 94.81 94 VAL A CA 1
ATOM 726 C C . VAL A 1 94 ? 7.991 8.424 12.157 1.00 94.81 94 VAL A C 1
ATOM 728 O O . VAL A 1 94 ? 7.767 9.564 11.745 1.00 94.81 94 VAL A O 1
ATOM 731 N N . GLY A 1 95 ? 8.896 7.609 11.603 1.00 94.75 95 GLY A N 1
ATOM 732 C CA . GLY A 1 95 ? 9.737 7.970 10.458 1.00 94.75 95 GLY A CA 1
ATOM 733 C C . GLY A 1 95 ? 9.029 7.941 9.099 1.00 94.75 95 GLY A C 1
ATOM 734 O O . GLY A 1 95 ? 9.619 8.351 8.106 1.00 94.75 95 GLY A O 1
ATOM 735 N N . TRP A 1 96 ? 7.785 7.460 9.021 1.00 96.44 96 TRP A N 1
ATOM 736 C CA . TRP A 1 96 ? 7.030 7.428 7.768 1.00 96.44 96 TRP A CA 1
ATOM 737 C C . TRP A 1 96 ? 6.424 8.796 7.467 1.00 96.44 96 TRP A C 1
ATOM 739 O O . TRP A 1 96 ? 5.990 9.518 8.374 1.00 96.44 96 TRP A O 1
ATOM 749 N N . HIS A 1 97 ? 6.357 9.138 6.181 1.00 93.81 97 HIS A N 1
ATOM 750 C CA . HIS A 1 97 ? 5.799 10.409 5.737 1.00 93.81 97 HIS A CA 1
ATOM 751 C C . HIS A 1 97 ? 4.337 10.529 6.180 1.00 93.81 97 HIS A C 1
ATOM 753 O O . HIS A 1 97 ? 3.607 9.542 6.178 1.00 93.81 97 HIS A O 1
ATOM 759 N N . ARG A 1 98 ? 3.896 11.722 6.589 1.00 94.81 98 ARG A N 1
ATOM 760 C CA . ARG A 1 98 ? 2.525 11.943 7.062 1.00 94.81 98 ARG A CA 1
ATOM 761 C C . ARG A 1 98 ? 1.782 12.841 6.088 1.00 94.81 98 ARG A C 1
ATOM 763 O O . ARG A 1 98 ? 2.103 14.018 5.982 1.00 94.81 98 ARG A O 1
ATOM 770 N N . MET A 1 99 ? 0.769 12.293 5.432 1.00 91.81 99 MET A N 1
ATOM 771 C CA . MET A 1 99 ? -0.012 12.992 4.412 1.00 91.81 99 MET A CA 1
ATOM 772 C C . MET A 1 99 ? -1.463 12.516 4.405 1.00 91.81 99 MET A C 1
ATOM 774 O O . MET A 1 99 ? -1.804 11.520 5.041 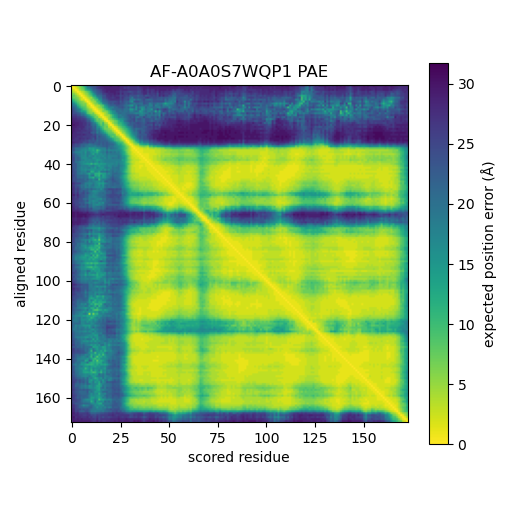1.00 91.81 99 MET A O 1
ATOM 778 N N . TRP A 1 100 ? -2.327 13.241 3.702 1.00 89.94 100 TRP A N 1
ATOM 779 C CA . TRP A 1 100 ? -3.644 12.737 3.315 1.00 89.94 100 TRP A CA 1
ATOM 780 C C . TRP A 1 100 ? -3.533 11.500 2.412 1.00 89.94 100 TRP A C 1
ATOM 782 O O . TRP A 1 100 ? -2.476 11.238 1.833 1.00 89.94 100 TRP A O 1
ATOM 792 N N . ALA A 1 101 ? -4.615 10.734 2.275 1.00 86.06 101 ALA A N 1
ATOM 793 C CA . ALA A 1 101 ? -4.637 9.664 1.285 1.00 86.06 101 ALA A CA 1
ATOM 794 C C . ALA A 1 101 ? -4.710 10.286 -0.112 1.00 86.06 101 ALA A C 1
ATOM 796 O O . ALA A 1 101 ? -5.733 10.861 -0.481 1.00 86.06 101 ALA A O 1
ATOM 797 N N . ALA A 1 102 ? -3.629 10.169 -0.876 1.00 81.06 102 ALA A N 1
ATOM 798 C CA . ALA A 1 102 ? -3.560 10.646 -2.247 1.00 81.06 102 ALA A CA 1
ATOM 799 C C . ALA A 1 102 ? -2.817 9.630 -3.113 1.00 81.06 102 ALA A C 1
ATOM 801 O O . ALA A 1 102 ? -1.840 9.028 -2.662 1.00 81.06 102 ALA A O 1
ATOM 802 N N . ASP A 1 103 ? -3.279 9.466 -4.352 1.00 79.56 103 ASP A N 1
ATOM 803 C CA . ASP A 1 103 ? -2.490 8.790 -5.374 1.00 79.56 103 ASP A CA 1
ATOM 804 C C . ASP A 1 103 ? -1.280 9.670 -5.707 1.00 79.56 103 ASP A C 1
ATOM 806 O O . ASP A 1 103 ? -1.472 10.835 -6.064 1.00 79.56 103 ASP A O 1
ATOM 810 N N . PRO A 1 104 ? -0.042 9.165 -5.595 1.00 84.69 104 PRO A N 1
ATOM 811 C CA . PRO A 1 104 ? 1.137 9.902 -6.045 1.00 84.69 104 PRO A CA 1
ATOM 812 C C . PRO A 1 104 ? 1.167 10.148 -7.564 1.00 84.69 104 PRO A C 1
ATOM 814 O O . PRO A 1 104 ? 2.019 10.906 -8.016 1.00 84.69 104 PRO A O 1
ATOM 817 N N . ASP A 1 105 ? 0.308 9.475 -8.339 1.00 84.50 105 ASP A N 1
ATOM 818 C CA . ASP A 1 105 ? 0.243 9.514 -9.804 1.00 84.50 105 ASP A CA 1
ATOM 819 C C . ASP A 1 105 ? 1.609 9.424 -10.503 1.00 84.50 105 ASP A C 1
ATOM 821 O O . ASP A 1 105 ? 1.942 10.160 -11.428 1.00 84.50 105 ASP A O 1
ATOM 825 N N . SER A 1 106 ? 2.440 8.498 -10.022 1.00 86.94 106 SER A N 1
ATOM 826 C CA . SER A 1 106 ? 3.785 8.275 -10.540 1.00 86.94 106 SER A CA 1
ATOM 827 C C . SER A 1 106 ? 3.962 6.816 -10.950 1.00 86.94 106 SER A C 1
ATOM 829 O O . SER A 1 106 ? 3.750 5.929 -10.117 1.00 86.94 106 SER A O 1
ATOM 831 N N . PRO A 1 107 ? 4.413 6.531 -12.187 1.00 84.75 107 PRO A N 1
ATOM 832 C CA . PRO A 1 107 ? 4.629 5.160 -12.641 1.00 84.75 107 PRO A CA 1
ATOM 833 C C . PRO A 1 107 ? 5.851 4.494 -11.983 1.00 84.75 107 PRO A C 1
ATOM 835 O O . PRO A 1 107 ? 6.064 3.302 -12.173 1.00 84.75 107 PRO A O 1
ATOM 838 N N . TRP A 1 108 ? 6.647 5.230 -11.198 1.00 89.00 108 TRP A N 1
ATOM 839 C CA . TRP A 1 108 ? 7.764 4.670 -10.427 1.00 89.00 108 TRP A CA 1
ATOM 840 C C . TRP A 1 108 ? 7.348 4.099 -9.073 1.00 89.00 108 TRP A C 1
ATOM 842 O O . TRP A 1 108 ? 8.159 3.447 -8.421 1.00 89.00 108 TRP A O 1
ATOM 852 N N . VAL A 1 109 ? 6.122 4.349 -8.607 1.00 91.69 109 VAL A N 1
ATOM 853 C CA . VAL A 1 109 ? 5.657 3.808 -7.325 1.00 91.69 109 VAL A CA 1
ATOM 854 C C . VAL A 1 109 ? 5.304 2.337 -7.511 1.00 91.69 109 VAL A C 1
ATOM 856 O O . VAL A 1 109 ? 4.251 2.002 -8.045 1.00 91.69 109 VAL A O 1
ATOM 859 N N . ALA A 1 110 ? 6.198 1.460 -7.055 1.00 92.56 110 ALA A N 1
ATOM 860 C CA . ALA A 1 110 ? 6.003 0.014 -7.096 1.00 92.56 110 ALA A CA 1
ATOM 861 C C . ALA A 1 110 ? 5.145 -0.482 -5.925 1.00 92.56 110 ALA A C 1
ATOM 863 O O . ALA A 1 110 ? 4.388 -1.435 -6.069 1.00 92.56 110 ALA A O 1
ATOM 864 N N . LEU A 1 111 ? 5.254 0.175 -4.766 1.00 94.31 111 LEU A N 1
ATOM 865 C CA . LEU A 1 111 ? 4.473 -0.136 -3.573 1.00 94.31 111 LEU A CA 1
ATOM 866 C C . LEU A 1 111 ? 4.244 1.137 -2.752 1.00 94.31 111 LEU A C 1
ATOM 868 O O . LEU A 1 111 ? 5.184 1.870 -2.438 1.00 94.31 111 LEU A O 1
ATOM 872 N N . LEU A 1 112 ? 2.992 1.363 -2.360 1.00 94.56 112 LEU A N 1
ATOM 873 C CA . LEU A 1 112 ? 2.592 2.381 -1.393 1.00 94.56 112 LEU A CA 1
ATOM 874 C C . LEU A 1 112 ? 1.989 1.684 -0.176 1.00 94.56 112 LEU A C 1
ATOM 876 O O . LEU A 1 112 ? 0.894 1.135 -0.256 1.00 94.56 112 LEU A O 1
ATOM 880 N N . CYS A 1 113 ? 2.693 1.726 0.953 1.00 95.69 113 CYS A N 1
ATOM 881 C CA . CYS A 1 113 ? 2.176 1.281 2.242 1.00 95.69 113 CYS A CA 1
ATOM 882 C C . CYS A 1 113 ? 1.570 2.462 2.990 1.00 95.69 113 CYS A C 1
ATOM 884 O O . CYS A 1 113 ? 2.245 3.466 3.206 1.00 95.69 113 CYS A O 1
ATOM 886 N N . MET A 1 114 ? 0.332 2.317 3.446 1.00 95.50 114 MET A N 1
ATOM 887 C CA . MET A 1 114 ? -0.398 3.309 4.224 1.00 95.50 114 MET A CA 1
ATOM 888 C C . MET A 1 114 ? -0.832 2.718 5.561 1.00 95.50 114 MET A C 1
ATOM 890 O O . MET A 1 114 ? -1.354 1.605 5.617 1.00 95.50 114 MET A O 1
ATOM 894 N N . ARG A 1 115 ? -0.652 3.470 6.648 1.00 95.81 115 ARG A N 1
ATOM 895 C CA . ARG A 1 115 ? -1.107 3.105 7.996 1.00 95.81 115 ARG A CA 1
ATOM 896 C C . ARG A 1 115 ? -1.971 4.207 8.587 1.00 95.81 115 ARG A C 1
ATOM 898 O O . ARG A 1 115 ? -1.589 5.378 8.597 1.00 95.81 115 ARG A O 1
ATOM 905 N N . GLY A 1 116 ? -3.124 3.807 9.106 1.00 94.31 116 GLY A N 1
ATOM 906 C CA . GLY A 1 116 ? -4.045 4.643 9.861 1.00 94.31 116 GLY A CA 1
ATOM 907 C C . GLY A 1 116 ? -4.363 3.989 11.201 1.00 94.31 116 GLY A C 1
ATOM 908 O O . GLY A 1 116 ? -4.501 2.769 11.294 1.00 94.31 116 GLY A O 1
ATOM 909 N N . LYS A 1 117 ? -4.474 4.795 12.256 1.00 92.56 117 LYS A N 1
ATOM 910 C CA . LYS A 1 117 ? -4.848 4.328 13.597 1.00 92.56 117 LYS A CA 1
ATOM 911 C C . LYS A 1 117 ? -6.135 5.009 14.021 1.00 92.56 117 LYS A C 1
ATOM 913 O O . LYS A 1 117 ? -6.287 6.215 13.848 1.00 92.56 117 LYS A O 1
ATOM 918 N N . PHE A 1 118 ? -7.037 4.247 14.618 1.00 90.69 118 PHE A N 1
ATOM 919 C CA . PHE A 1 118 ? -8.254 4.767 15.218 1.00 90.69 118 PHE A CA 1
ATOM 920 C C . PHE A 1 118 ? -8.566 4.036 16.518 1.00 90.69 118 PHE A C 1
ATOM 922 O O . PHE A 1 118 ? -8.067 2.946 16.798 1.00 90.69 118 PHE A O 1
ATOM 929 N N . THR A 1 119 ? -9.391 4.665 17.349 1.00 88.88 119 THR A N 1
ATOM 930 C CA . THR A 1 119 ? -9.809 4.093 18.629 1.00 88.88 119 THR A CA 1
ATOM 931 C C . THR A 1 119 ? -11.282 3.745 18.576 1.00 88.88 119 THR A C 1
ATOM 933 O O . THR A 1 119 ? -12.115 4.608 18.308 1.00 88.88 119 THR A O 1
ATOM 936 N N . VAL A 1 120 ? -11.610 2.502 18.921 1.00 85.12 120 VAL A N 1
ATOM 937 C CA . VAL A 1 120 ? -12.993 2.095 19.174 1.00 85.12 120 VAL A CA 1
ATOM 938 C C . VAL A 1 120 ? -13.213 2.120 20.684 1.00 85.12 120 VAL A C 1
ATOM 940 O O . VAL A 1 120 ? -12.696 1.269 21.407 1.00 85.12 120 VAL A O 1
ATOM 943 N N . LYS A 1 121 ? -13.944 3.130 21.176 1.00 81.31 121 LYS A N 1
ATOM 944 C CA . LYS A 1 121 ? -14.177 3.330 22.623 1.00 81.31 121 LYS A CA 1
ATOM 945 C C . LYS A 1 121 ? -14.900 2.146 23.270 1.00 81.31 121 LYS A C 1
ATOM 947 O O . LYS A 1 121 ? -14.565 1.767 24.387 1.00 81.31 121 LYS A O 1
ATOM 952 N N . ASP A 1 122 ? -15.878 1.587 22.566 1.00 80.38 122 ASP A N 1
ATOM 953 C CA . ASP A 1 122 ? -16.617 0.403 22.995 1.00 80.38 122 ASP A CA 1
ATOM 954 C C . ASP A 1 122 ? -16.805 -0.553 21.806 1.00 80.38 122 ASP A C 1
ATOM 956 O O . ASP A 1 122 ? -17.702 -0.351 20.982 1.00 80.38 122 ASP A O 1
ATOM 960 N N . PRO A 1 123 ? -15.960 -1.593 21.691 1.00 76.81 123 PRO A N 1
ATOM 961 C CA . PRO A 1 123 ? -16.049 -2.568 20.609 1.00 76.81 123 PRO A CA 1
ATOM 962 C C . PRO A 1 123 ? -17.383 -3.315 20.554 1.00 76.81 123 PRO A C 1
ATOM 964 O O . PRO A 1 123 ? -17.794 -3.715 19.472 1.00 76.81 123 PRO A O 1
ATOM 967 N N . ARG A 1 124 ? -18.090 -3.479 21.683 1.00 78.69 124 ARG A N 1
ATOM 968 C CA . ARG A 1 124 ? -19.387 -4.181 21.717 1.00 78.69 124 ARG A CA 1
ATOM 969 C C . ARG A 1 124 ? -20.492 -3.372 21.044 1.00 78.69 124 ARG A C 1
ATOM 971 O O . ARG A 1 124 ? -21.494 -3.932 20.615 1.00 78.69 124 ARG A O 1
ATOM 978 N N . ARG A 1 125 ? -20.305 -2.054 20.949 1.00 78.00 125 ARG A N 1
ATOM 979 C CA . ARG A 1 125 ? -21.214 -1.134 20.256 1.00 78.00 125 ARG A CA 1
ATOM 980 C C . ARG A 1 125 ? -20.885 -0.977 18.775 1.00 78.00 125 ARG A C 1
ATOM 982 O O . ARG A 1 125 ? -21.714 -0.453 18.034 1.00 78.00 125 ARG A O 1
ATOM 989 N N . ALA A 1 126 ? -19.707 -1.418 18.335 1.00 76.75 126 ALA A N 1
ATOM 990 C CA . ALA A 1 126 ? -19.350 -1.420 16.926 1.00 76.75 126 ALA A CA 1
ATOM 991 C C . ALA A 1 126 ? -20.084 -2.575 16.229 1.00 76.75 126 ALA A C 1
ATOM 993 O O . ALA A 1 126 ? -19.678 -3.729 16.317 1.00 76.75 126 ALA A O 1
ATOM 994 N N . LYS A 1 127 ? -21.184 -2.258 15.536 1.00 77.31 127 LYS A N 1
ATOM 995 C CA . LYS A 1 127 ? -21.991 -3.247 14.794 1.00 77.31 127 LYS A CA 1
ATOM 996 C C . LYS A 1 127 ? -21.271 -3.819 13.563 1.00 77.31 127 LYS A C 1
ATOM 998 O O . LYS A 1 127 ? -21.725 -4.803 12.994 1.00 77.31 127 LYS A O 1
ATOM 1003 N N . GLY A 1 128 ? -20.162 -3.203 13.160 1.00 81.12 128 GLY A N 1
ATOM 1004 C CA . GLY A 1 128 ? -19.318 -3.612 12.045 1.00 81.12 128 GLY A CA 1
ATOM 1005 C C . GLY A 1 128 ? -18.343 -2.501 11.666 1.00 81.12 128 GLY A C 1
ATOM 1006 O O . GLY A 1 128 ? -18.515 -1.349 12.066 1.00 81.12 128 GLY A O 1
ATOM 1007 N N . LEU A 1 129 ? -17.313 -2.854 10.902 1.00 86.56 129 LEU A N 1
ATOM 1008 C CA . LEU A 1 129 ? -16.428 -1.906 10.234 1.00 86.56 129 LEU A CA 1
ATOM 1009 C C . LEU A 1 129 ? -16.458 -2.213 8.744 1.00 86.56 129 LEU A C 1
ATOM 1011 O O . LEU A 1 129 ? -16.323 -3.369 8.346 1.00 86.56 129 LEU A O 1
ATOM 1015 N N . LYS A 1 130 ? -16.618 -1.170 7.936 1.00 89.88 130 LYS A N 1
ATOM 1016 C CA . LYS A 1 130 ? -16.592 -1.260 6.483 1.00 89.88 130 LYS A CA 1
ATOM 1017 C C . LYS A 1 130 ? -15.425 -0.440 5.965 1.00 89.88 130 LYS A C 1
ATOM 1019 O O . LYS A 1 130 ? -15.221 0.695 6.387 1.00 89.88 130 LYS A O 1
ATOM 1024 N N . LEU A 1 131 ? -14.691 -1.019 5.028 1.00 90.94 131 LEU A N 1
ATOM 1025 C CA . LEU A 1 131 ? -13.731 -0.302 4.212 1.00 90.94 131 LEU A CA 1
ATOM 1026 C C . LEU A 1 131 ? -14.252 -0.261 2.781 1.00 90.94 131 LEU A C 1
ATOM 1028 O O . LEU A 1 131 ? -14.584 -1.302 2.219 1.00 90.94 131 LEU A O 1
ATOM 1032 N N . SER A 1 132 ? -14.229 0.928 2.190 1.00 91.62 132 SER A N 1
ATOM 1033 C CA . SER A 1 132 ? -14.368 1.109 0.746 1.00 91.62 132 SER A CA 1
ATOM 1034 C C . SER A 1 132 ? -13.097 1.772 0.226 1.00 91.62 132 SER A C 1
ATOM 1036 O O . SER A 1 132 ? -12.624 2.738 0.820 1.00 91.62 132 SER A O 1
ATOM 1038 N N . THR A 1 133 ? -12.523 1.232 -0.845 1.00 90.19 133 THR A N 1
ATOM 1039 C CA . THR A 1 133 ? -11.289 1.734 -1.454 1.00 90.19 133 THR A CA 1
ATOM 1040 C C . THR A 1 133 ? -11.275 1.370 -2.936 1.00 90.19 133 THR A C 1
ATOM 1042 O O . THR A 1 133 ? -11.755 0.298 -3.307 1.00 90.19 133 THR A O 1
ATOM 1045 N N . SER A 1 134 ? -10.736 2.249 -3.771 1.00 89.69 134 SER A N 1
ATOM 1046 C CA . SER A 1 134 ? -10.458 1.966 -5.185 1.00 89.69 134 SER A CA 1
ATOM 1047 C C . SER A 1 134 ? -8.965 1.778 -5.342 1.00 89.69 134 SER A C 1
ATOM 1049 O O . SER A 1 134 ? -8.223 2.383 -4.583 1.00 89.69 134 SER A O 1
ATOM 1051 N N . TYR A 1 135 ? -8.486 1.015 -6.321 1.00 89.88 135 TYR A N 1
ATOM 1052 C CA . TYR A 1 135 ? -7.044 0.939 -6.501 1.00 89.88 135 TYR A CA 1
ATOM 1053 C C . TYR A 1 135 ? -6.542 0.669 -7.920 1.00 89.88 135 TYR A C 1
ATOM 1055 O O . TYR A 1 135 ? -7.294 0.178 -8.754 1.00 89.88 135 TYR A O 1
ATOM 1063 N N . ARG A 1 136 ? -5.275 1.022 -8.189 1.00 87.88 136 ARG A N 1
ATOM 1064 C CA . ARG A 1 136 ? -4.511 0.639 -9.386 1.00 87.88 136 ARG A CA 1
ATOM 1065 C C . ARG A 1 136 ? -3.552 -0.509 -9.033 1.00 87.88 136 ARG A C 1
ATOM 1067 O O . ARG A 1 136 ? -3.007 -0.566 -7.933 1.00 87.88 136 ARG A O 1
ATOM 1074 N N . GLY A 1 137 ? -3.360 -1.455 -9.943 1.00 89.50 137 GLY A N 1
ATOM 1075 C CA . GLY A 1 137 ? -2.584 -2.662 -9.665 1.00 89.50 137 GLY A CA 1
ATOM 1076 C C . GLY A 1 137 ? -3.283 -3.532 -8.622 1.00 89.50 137 GLY A C 1
ATOM 1077 O O . GLY A 1 137 ? -4.427 -3.927 -8.823 1.00 89.50 137 GLY A O 1
ATOM 1078 N N . GLY A 1 138 ? -2.606 -3.815 -7.509 1.00 92.88 138 GLY A N 1
ATOM 1079 C CA . GLY A 1 138 ? -3.072 -4.739 -6.477 1.00 92.88 138 GLY A CA 1
ATOM 1080 C C . GLY A 1 138 ? -3.170 -4.122 -5.084 1.00 92.88 138 GLY A C 1
ATOM 1081 O O . GLY A 1 138 ? -2.546 -3.103 -4.790 1.00 92.88 138 GLY A O 1
ATOM 1082 N N . ILE A 1 139 ? -3.954 -4.763 -4.214 1.00 95.38 139 ILE A N 1
ATOM 1083 C CA . ILE A 1 139 ? -4.138 -4.357 -2.817 1.00 95.38 139 ILE A CA 1
ATOM 1084 C C . ILE A 1 139 ? -4.027 -5.543 -1.867 1.00 95.38 139 ILE A C 1
ATOM 1086 O O . ILE A 1 139 ? -4.555 -6.624 -2.132 1.00 95.38 139 ILE A O 1
ATOM 1090 N N . ALA A 1 140 ? -3.398 -5.307 -0.719 1.00 95.62 140 ALA A N 1
ATOM 1091 C CA . ALA A 1 140 ? -3.499 -6.164 0.455 1.00 95.62 140 ALA A CA 1
ATOM 1092 C C . ALA A 1 140 ? -3.898 -5.315 1.665 1.00 95.62 140 ALA A C 1
ATOM 1094 O O . ALA A 1 140 ? -3.335 -4.244 1.918 1.00 95.62 140 ALA A O 1
ATOM 1095 N N . VAL A 1 141 ? -4.897 -5.800 2.394 1.00 95.94 141 VAL A N 1
ATOM 1096 C CA . VAL A 1 141 ? -5.534 -5.121 3.515 1.00 95.94 141 VAL A CA 1
ATOM 1097 C C . VAL A 1 141 ? -5.234 -5.855 4.805 1.00 95.94 141 VAL A C 1
ATOM 1099 O O . VAL A 1 141 ? -5.607 -7.018 4.942 1.00 95.94 141 VAL A O 1
ATOM 1102 N N . TYR A 1 142 ? -4.739 -5.131 5.802 1.00 95.75 142 TYR A N 1
ATOM 1103 C CA . TYR A 1 142 ? -4.495 -5.642 7.140 1.00 95.75 142 TYR A CA 1
ATOM 1104 C C . TYR A 1 142 ? -5.266 -4.836 8.187 1.00 95.75 142 TYR A C 1
ATOM 1106 O O . TYR A 1 142 ? -5.204 -3.607 8.232 1.00 95.75 142 TYR A O 1
ATOM 1114 N N . LEU A 1 143 ? -5.956 -5.544 9.078 1.00 95.19 143 LEU A N 1
ATOM 1115 C CA . LEU A 1 143 ? -6.545 -4.989 10.293 1.00 95.19 143 LEU A CA 1
ATOM 1116 C C . LEU A 1 143 ? -5.862 -5.650 11.489 1.00 95.19 143 LEU A C 1
ATOM 1118 O O . LEU A 1 143 ? -5.978 -6.858 11.685 1.00 95.19 143 LEU A O 1
ATOM 1122 N N . ASN A 1 144 ? -5.153 -4.853 12.287 1.00 94.44 144 ASN A N 1
ATOM 1123 C CA . ASN A 1 144 ? -4.378 -5.314 13.440 1.00 94.44 144 ASN A CA 1
ATOM 1124 C C . ASN A 1 144 ? -3.417 -6.471 13.107 1.00 94.44 144 ASN A C 1
ATOM 1126 O O . ASN A 1 144 ? -3.440 -7.512 13.758 1.00 94.44 144 ASN A O 1
ATOM 1130 N N . GLY A 1 145 ? -2.615 -6.316 12.050 1.00 94.19 145 GLY A N 1
ATOM 1131 C CA . GLY A 1 145 ? -1.640 -7.323 11.615 1.00 94.19 145 GLY A CA 1
ATOM 1132 C C . GLY A 1 145 ? -2.224 -8.530 10.872 1.00 94.19 145 GLY A C 1
ATOM 1133 O O . GLY A 1 145 ? -1.462 -9.300 10.293 1.00 94.19 145 GLY A O 1
ATOM 1134 N N . LYS A 1 146 ? -3.553 -8.695 10.827 1.00 94.38 146 LYS A N 1
ATOM 1135 C CA . LYS A 1 146 ? -4.215 -9.783 10.097 1.00 94.38 146 LYS A CA 1
ATOM 1136 C C . LYS A 1 146 ? -4.696 -9.312 8.730 1.00 94.38 146 LYS A C 1
ATOM 1138 O O . LYS A 1 146 ? -5.460 -8.352 8.655 1.00 94.38 146 LYS A O 1
ATOM 1143 N N . GLU A 1 147 ? -4.314 -10.025 7.673 1.00 94.50 147 GLU A N 1
ATOM 1144 C CA . GLU A 1 147 ? -4.872 -9.803 6.337 1.00 94.50 147 GLU A CA 1
ATOM 1145 C C . GLU A 1 147 ? -6.379 -10.120 6.339 1.00 94.50 147 GLU A C 1
ATOM 1147 O O . GLU A 1 147 ? -6.785 -11.206 6.761 1.00 94.50 147 GLU A O 1
ATOM 1152 N N . ILE A 1 148 ? -7.214 -9.172 5.906 1.00 95.12 148 ILE A N 1
ATOM 1153 C CA . ILE A 1 148 ? -8.679 -9.342 5.829 1.00 95.12 148 ILE A CA 1
ATOM 1154 C C . ILE A 1 148 ? -9.225 -9.229 4.402 1.00 95.12 148 ILE A C 1
ATOM 1156 O O . ILE A 1 148 ? -10.368 -9.612 4.170 1.00 95.12 148 ILE A O 1
ATOM 1160 N N . ALA A 1 149 ? -8.435 -8.719 3.454 1.00 95.19 149 ALA A N 1
ATOM 1161 C CA . ALA A 1 149 ? -8.789 -8.676 2.039 1.00 95.19 149 ALA A CA 1
ATOM 1162 C C . ALA A 1 149 ? -7.540 -8.538 1.158 1.00 95.19 149 ALA A C 1
ATOM 1164 O O . ALA A 1 149 ? -6.531 -7.958 1.564 1.00 95.19 149 ALA A O 1
ATOM 1165 N N . ARG A 1 150 ? -7.643 -9.038 -0.073 1.00 94.94 150 ARG A N 1
ATOM 1166 C CA . ARG A 1 150 ? -6.635 -8.923 -1.128 1.00 94.94 150 ARG A CA 1
ATOM 1167 C C . ARG A 1 150 ? -7.332 -8.857 -2.479 1.00 94.94 150 ARG A C 1
ATOM 1169 O O . ARG A 1 150 ? -8.361 -9.505 -2.657 1.00 94.94 150 ARG A O 1
ATOM 1176 N N . GLY A 1 151 ? -6.773 -8.102 -3.416 1.00 94.81 151 GLY A N 1
ATOM 1177 C CA . GLY A 1 151 ? -7.279 -8.030 -4.785 1.00 94.81 151 GLY A CA 1
ATOM 1178 C C . GLY A 1 151 ? -6.167 -7.778 -5.794 1.00 94.81 151 GLY A C 1
ATOM 1179 O O . GLY A 1 151 ? -5.215 -7.060 -5.488 1.00 94.81 151 GLY A O 1
ATOM 1180 N N . HIS A 1 152 ? -6.283 -8.408 -6.966 1.00 95.31 152 HIS A N 1
ATOM 1181 C CA . HIS A 1 152 ? -5.333 -8.354 -8.089 1.00 95.31 152 HIS A CA 1
ATOM 1182 C C . HIS A 1 152 ? -3.866 -8.660 -7.721 1.00 95.31 152 HIS A C 1
ATOM 1184 O O . HIS A 1 152 ? -2.935 -8.198 -8.377 1.00 95.31 152 HIS A O 1
ATOM 1190 N N . LEU A 1 153 ? -3.646 -9.424 -6.648 1.00 94.38 153 LEU A N 1
ATOM 1191 C CA . LEU A 1 153 ? -2.343 -9.940 -6.233 1.00 94.38 153 LEU A CA 1
ATOM 1192 C C . LEU A 1 153 ? -2.448 -11.454 -6.101 1.00 94.38 153 LEU A C 1
ATOM 1194 O O . LEU A 1 153 ? -3.447 -11.965 -5.584 1.00 94.38 153 LEU A O 1
ATOM 1198 N N . LYS A 1 154 ? -1.376 -12.172 -6.448 1.00 92.50 154 LYS A N 1
ATOM 1199 C CA . LYS A 1 154 ? -1.301 -13.610 -6.174 1.00 92.50 154 LYS A CA 1
ATOM 1200 C C . LYS A 1 154 ? -1.444 -13.874 -4.674 1.00 92.50 154 LYS A C 1
ATOM 1202 O O . LYS A 1 154 ? -1.082 -13.057 -3.817 1.00 92.50 154 LYS A O 1
ATOM 1207 N N . LYS A 1 155 ? -1.948 -15.062 -4.346 1.00 91.31 155 LYS A N 1
ATOM 1208 C CA . LYS A 1 155 ? -2.023 -15.529 -2.961 1.00 91.31 155 LYS A CA 1
ATOM 1209 C C . LYS A 1 155 ? -0.622 -15.526 -2.343 1.00 91.31 155 LYS A C 1
ATOM 1211 O O . LYS A 1 155 ? 0.298 -16.095 -2.920 1.00 91.31 155 LYS A O 1
ATOM 1216 N N . ASN A 1 156 ? -0.485 -14.917 -1.164 1.00 86.75 156 ASN A N 1
ATOM 1217 C CA . ASN A 1 156 ? 0.783 -14.783 -0.435 1.00 86.75 156 ASN A CA 1
ATOM 1218 C C . ASN A 1 156 ? 1.898 -14.056 -1.213 1.00 86.75 156 ASN A C 1
ATOM 1220 O O . ASN A 1 156 ? 3.070 -14.234 -0.886 1.00 86.75 156 ASN A O 1
ATOM 1224 N N . ALA A 1 157 ? 1.551 -13.254 -2.227 1.00 88.00 157 ALA A N 1
ATOM 1225 C CA . ALA A 1 157 ? 2.523 -12.446 -2.953 1.00 88.00 157 ALA A CA 1
ATOM 1226 C C . ALA A 1 157 ? 3.333 -11.567 -1.978 1.00 88.00 157 ALA A C 1
ATOM 1228 O O . ALA A 1 157 ? 2.713 -10.888 -1.142 1.00 88.00 157 ALA A O 1
ATOM 1229 N N . PRO A 1 158 ? 4.679 -11.571 -2.060 1.00 87.94 158 PRO A N 1
ATOM 1230 C CA . PRO A 1 158 ? 5.503 -10.633 -1.310 1.00 87.94 158 PRO A CA 1
ATOM 1231 C C . PRO A 1 158 ? 5.241 -9.187 -1.773 1.00 87.94 158 PRO A C 1
ATOM 1233 O O . PRO A 1 158 ? 4.656 -8.979 -2.838 1.00 87.94 158 PRO A O 1
ATOM 1236 N N . PRO A 1 159 ? 5.658 -8.171 -0.992 1.00 86.94 159 PRO A N 1
ATOM 1237 C CA . PRO A 1 159 ? 5.353 -6.771 -1.299 1.00 86.94 159 PRO A CA 1
ATOM 1238 C C . PRO A 1 159 ? 5.905 -6.248 -2.636 1.00 86.94 159 PRO A C 1
ATOM 1240 O O . PRO A 1 159 ? 5.474 -5.192 -3.083 1.00 86.94 159 PRO A O 1
ATOM 1243 N N . ASP A 1 160 ? 6.865 -6.943 -3.247 1.00 84.38 160 ASP A N 1
ATOM 1244 C CA . ASP A 1 160 ? 7.495 -6.592 -4.520 1.00 84.38 160 ASP A CA 1
ATOM 1245 C C . ASP A 1 160 ? 7.074 -7.464 -5.712 1.00 84.38 160 ASP A C 1
ATOM 1247 O O . ASP A 1 160 ? 7.615 -7.278 -6.805 1.00 84.38 160 ASP A O 1
ATOM 1251 N N . ASP A 1 161 ? 6.130 -8.393 -5.533 1.00 91.06 161 ASP A N 1
ATOM 1252 C CA . ASP A 1 161 ? 5.546 -9.125 -6.661 1.00 91.06 161 ASP A CA 1
ATOM 1253 C C . ASP A 1 161 ? 4.614 -8.210 -7.464 1.00 91.06 161 ASP A C 1
ATOM 1255 O O . ASP A 1 161 ? 3.998 -7.279 -6.937 1.00 91.06 161 ASP A O 1
ATOM 1259 N N . LEU A 1 162 ? 4.492 -8.497 -8.757 1.00 91.56 162 LEU A N 1
ATOM 1260 C CA . LEU A 1 162 ? 3.622 -7.726 -9.634 1.00 91.56 162 LEU A CA 1
ATOM 1261 C C . LEU A 1 162 ? 2.153 -8.060 -9.378 1.00 91.56 162 LEU A C 1
ATOM 1263 O O . LEU A 1 162 ? 1.780 -9.212 -9.131 1.00 91.56 162 LEU A O 1
ATOM 1267 N N . ALA A 1 163 ? 1.319 -7.032 -9.503 1.00 92.75 163 ALA A N 1
ATOM 1268 C CA . ALA A 1 163 ? -0.114 -7.208 -9.640 1.00 92.75 163 ALA A CA 1
ATOM 1269 C C . ALA A 1 163 ? -0.465 -7.886 -10.971 1.00 92.75 163 ALA A C 1
ATOM 1271 O O . ALA A 1 163 ? 0.372 -8.025 -11.866 1.00 92.75 163 ALA A O 1
ATOM 1272 N N . GLU A 1 164 ? -1.719 -8.310 -11.088 1.00 91.50 164 GLU A N 1
ATOM 1273 C CA . GLU A 1 164 ? -2.284 -8.734 -12.366 1.00 91.50 164 GLU A CA 1
ATOM 1274 C C . GLU A 1 164 ? -2.133 -7.628 -13.423 1.00 91.50 164 GLU A C 1
ATOM 1276 O O . GLU A 1 164 ? -2.165 -6.434 -13.107 1.00 91.50 164 GLU A O 1
ATOM 1281 N N . ASP A 1 165 ? -1.951 -8.033 -14.682 1.00 87.00 165 ASP A N 1
ATOM 1282 C CA . ASP A 1 165 ? -1.851 -7.083 -15.786 1.00 87.00 165 ASP A CA 1
ATOM 1283 C C . ASP A 1 165 ? -3.160 -6.288 -15.897 1.00 87.00 165 ASP A C 1
ATOM 1285 O O . ASP A 1 165 ? -4.260 -6.827 -15.737 1.00 87.00 165 ASP A O 1
ATOM 1289 N N . TYR A 1 166 ? -3.050 -4.999 -16.222 1.00 81.88 166 TYR A N 1
ATOM 1290 C CA . TYR A 1 166 ? -4.234 -4.209 -16.530 1.00 81.88 166 TYR A CA 1
ATOM 1291 C C . TYR A 1 166 ? -4.981 -4.824 -17.722 1.00 81.88 166 TYR A C 1
ATOM 1293 O O . TYR A 1 166 ? -4.338 -5.309 -18.661 1.00 81.88 166 TYR A O 1
ATOM 1301 N N . PRO A 1 167 ? -6.326 -4.770 -17.731 1.00 80.50 167 PRO A N 1
ATOM 1302 C CA . PRO A 1 167 ? -7.101 -5.183 -18.890 1.00 80.50 167 PRO A CA 1
ATOM 1303 C C . PRO A 1 167 ? -6.592 -4.478 -20.149 1.00 80.50 167 PRO A C 1
ATOM 1305 O O . PRO A 1 167 ? -6.212 -3.305 -20.092 1.00 80.50 167 PRO A O 1
ATOM 1308 N N . ALA A 1 168 ? -6.622 -5.167 -21.291 1.00 73.00 168 ALA A N 1
ATOM 1309 C CA . ALA A 1 168 ? -6.331 -4.553 -22.581 1.00 73.00 168 ALA A CA 1
ATOM 1310 C C . ALA A 1 168 ? -7.379 -3.461 -22.871 1.00 73.00 168 ALA A C 1
ATOM 1312 O O . ALA A 1 168 ? -8.466 -3.733 -23.374 1.00 73.00 168 ALA A O 1
ATOM 1313 N N . GLY A 1 169 ? -7.084 -2.223 -22.478 1.00 60.09 169 GLY A N 1
ATOM 1314 C CA . GLY A 1 169 ? -7.916 -1.058 -22.744 1.00 60.09 169 GLY A CA 1
ATOM 1315 C C . GLY A 1 169 ? -7.519 -0.407 -24.064 1.00 60.09 169 GLY A C 1
ATOM 1316 O O . GLY A 1 169 ? -6.332 -0.305 -24.367 1.00 60.09 169 GLY A O 1
ATOM 1317 N N . ASN A 1 170 ? -8.504 0.067 -24.835 1.00 42.62 170 ASN A N 1
ATOM 1318 C CA . ASN A 1 170 ? -8.290 0.964 -25.973 1.00 42.62 170 ASN A CA 1
ATOM 1319 C C . ASN A 1 170 ? -7.603 2.248 -25.479 1.00 42.62 170 ASN A C 1
ATOM 1321 O O . ASN A 1 170 ? -8.275 3.216 -25.121 1.00 42.62 170 ASN A O 1
ATOM 1325 N N . LEU A 1 171 ? -6.271 2.252 -25.439 1.00 40.62 171 LEU A N 1
ATOM 1326 C CA . LEU A 1 171 ? -5.464 3.446 -25.228 1.00 40.62 171 LEU A CA 1
ATOM 1327 C C . LEU A 1 171 ? -5.678 4.352 -26.447 1.00 40.62 171 LEU A C 1
ATOM 1329 O O . LEU A 1 171 ? -4.984 4.231 -27.454 1.00 40.62 171 LEU A O 1
ATOM 1333 N N . LYS A 1 172 ? -6.693 5.221 -26.397 1.00 32.91 172 LYS A N 1
ATOM 1334 C CA . LYS A 1 172 ? -6.715 6.395 -27.270 1.00 32.91 172 LYS A CA 1
ATOM 1335 C C . LYS A 1 172 ? -5.557 7.273 -26.803 1.00 32.91 172 LYS A C 1
ATOM 1337 O O . LYS A 1 172 ? -5.566 7.711 -25.653 1.00 32.91 172 LYS A O 1
ATOM 1342 N N . GLY A 1 173 ? -4.540 7.370 -27.659 1.00 35.56 173 GLY A N 1
ATOM 1343 C CA . GLY A 1 173 ? -3.360 8.208 -27.452 1.00 35.56 173 GLY A CA 1
ATOM 1344 C C . GLY A 1 173 ? -3.674 9.693 -27.414 1.00 35.56 173 GLY A C 1
ATOM 1345 O O . GLY A 1 173 ? -4.831 10.072 -27.712 1.00 35.56 173 GLY A O 1
#

Secondary structure (DSSP, 8-state):
-------EEEEEEEEEE-----------SS----SS-TTSEEEEEEEE---EEEETTEEEE----TTSSGGGGGGGSPPPPPPTTTTSTT---TTSEEEES-----TTEEEEEEEEEEEES-GGG----------EEEEEEEETTEEEEEESS-TT--TTSPPPPPP------

Mean predicted aligned error: 11.14 Å

Radius of gyration: 19.45 Å; Cα contacts (8 Å, |Δi|>4): 264; chains: 1; bounding box: 54×31×69 Å

Sequence (173 aa):
MPYGSARRLATIAFASVLGMSAALSAQEGNAETLVLGVSSYWRCHYTLKPPVVRKAGALEKIVCESRGTPRGRWLQFDTPLPPKDWMQPEFNDVGWHRMWAADPDSPWVALLCMRGKFTVKDPRRAKGLKLSTSYRGGIAVYLNGKEIARGHLKKNAPPDDLAEDYPAGNLKG

Solvent-accessible surface area (backbone atoms only — not comparable to full-atom values): 11070 Å² total; per-residue (Å²): 135,86,84,77,79,70,72,48,78,46,29,41,27,36,35,52,38,49,60,91,87,86,85,89,84,90,67,97,62,96,58,86,74,86,82,75,58,55,86,36,74,28,33,36,48,72,21,36,30,51,36,69,44,76,54,98,88,42,82,39,71,59,75,67,61,76,66,87,44,85,84,30,60,70,64,66,48,68,50,67,74,78,63,95,58,62,52,35,66,82,48,84,55,83,89,36,49,78,40,57,63,70,57,84,87,50,74,38,61,66,33,38,39,37,38,39,77,47,74,44,74,53,64,90,74,53,93,73,86,86,87,87,85,49,65,51,69,34,36,45,33,26,53,58,50,39,77,79,49,73,42,50,50,59,89,88,54,56,84,84,57,74,42,55,78,78,76,95,65,90,77,78,125

pLDDT: mean 77.63, std 21.18, range [30.36, 96.69]